Protein AF-A0A2M7BVV1-F1 (afdb_monomer_lite)

InterPro domains:
  IPR034907 Nucleoside diphosphate kinase-like domain [PF00334] (6-54)
  IPR034907 Nucleoside diphosphate kinase-like domain [SM00562] (5-107)
  IPR036850 Nucleoside diphosphate kinase-like domain superfamily [G3DSA:3.30.70.141] (1-108)
  IPR036850 Nucleoside diphosphate kinase-like domain superfamily [SSF54919] (5-108)

Sequence (108 aa):
MNNLVEKTLIIIKPDAVKRGLVGTIIDSFEKVGLKLMTAKMFKPSKDVIKNHYPGTPEWIKEMGEKTLSSFKQSGANVKEKMGTDDPTKLGAFVYERLIKYWSEGPIV

Organism: NCBI:txid1974845

pLDDT: mean 95.09, std 7.51, range [45.25, 98.75]

Structure (mmCIF, N/CA/C/O backbone):
data_AF-A0A2M7BVV1-F1
#
_entry.id   AF-A0A2M7BVV1-F1
#
loop_
_atom_site.group_PDB
_atom_site.id
_atom_site.type_symbol
_atom_site.label_atom_id
_atom_site.label_alt_id
_atom_site.label_comp_id
_atom_site.label_asym_id
_atom_site.label_entity_id
_atom_site.label_seq_id
_atom_site.pdbx_PDB_ins_code
_atom_site.Cartn_x
_atom_site.Cartn_y
_atom_site.Cartn_z
_atom_site.occupancy
_atom_site.B_iso_or_equiv
_atom_site.auth_seq_id
_atom_site.auth_comp_id
_atom_site.auth_asym_id
_atom_site.auth_atom_id
_atom_site.pdbx_PDB_model_num
ATOM 1 N N . MET A 1 1 ? -13.692 29.155 12.858 1.00 45.25 1 MET A N 1
ATOM 2 C CA . MET A 1 1 ? -13.056 28.245 13.835 1.00 45.25 1 MET A CA 1
ATOM 3 C C . MET A 1 1 ? -11.842 27.637 13.153 1.00 45.25 1 MET A C 1
ATOM 5 O O . MET A 1 1 ? -12.033 26.916 12.182 1.00 45.25 1 MET A O 1
ATOM 9 N N . ASN A 1 2 ? -10.622 27.969 13.586 1.00 53.25 2 ASN A N 1
ATOM 10 C CA . ASN A 1 2 ? -9.420 27.275 13.114 1.00 53.25 2 ASN A CA 1
ATOM 11 C C . ASN A 1 2 ? -9.440 25.869 13.703 1.00 53.25 2 ASN A C 1
ATOM 13 O O . ASN A 1 2 ? -9.077 25.672 14.860 1.00 53.25 2 ASN A O 1
ATOM 17 N N . ASN A 1 3 ? -9.933 24.905 12.934 1.00 63.00 3 ASN A N 1
ATOM 18 C CA . ASN A 1 3 ? -9.921 23.516 13.351 1.00 63.00 3 ASN A CA 1
ATOM 19 C C . ASN A 1 3 ? -8.564 22.930 12.943 1.00 63.00 3 ASN A C 1
ATOM 21 O O . ASN A 1 3 ? -8.410 22.438 11.833 1.00 63.00 3 ASN A O 1
ATOM 25 N N . LEU A 1 4 ? -7.573 23.037 13.834 1.00 80.81 4 LEU A N 1
ATOM 26 C CA . LEU A 1 4 ? -6.204 22.516 13.660 1.00 80.81 4 LEU A CA 1
ATOM 27 C C . LEU A 1 4 ? -6.140 20.974 13.589 1.00 80.81 4 LEU A C 1
ATOM 29 O O . LEU A 1 4 ? -5.059 20.401 13.515 1.00 80.81 4 LEU A O 1
ATOM 33 N N . VAL A 1 5 ? -7.285 20.289 13.658 1.00 89.56 5 VAL A N 1
ATOM 34 C CA . VAL A 1 5 ? -7.367 18.828 13.650 1.00 89.56 5 VAL A CA 1
ATOM 35 C C . VAL A 1 5 ? -7.379 18.323 12.210 1.00 89.56 5 VAL A C 1
ATOM 37 O O . VAL A 1 5 ? -8.407 18.350 11.528 1.00 89.56 5 VAL A O 1
ATOM 40 N N . GL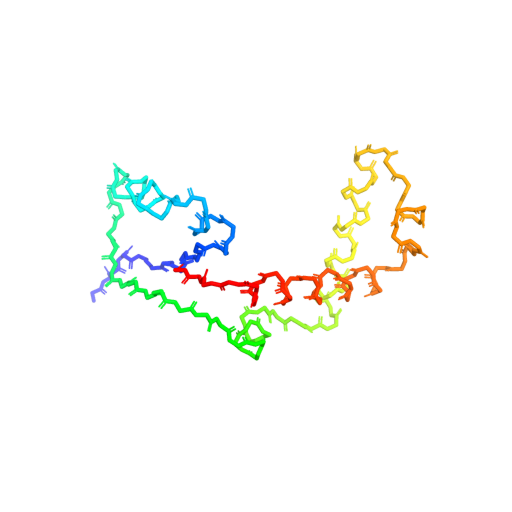U A 1 6 ? -6.223 17.842 11.766 1.00 94.88 6 GLU A N 1
ATOM 41 C CA . GLU A 1 6 ? -6.052 17.198 10.468 1.00 94.88 6 GLU A CA 1
ATOM 42 C C . GLU A 1 6 ? -6.624 15.775 10.454 1.00 94.88 6 GLU A C 1
ATOM 44 O O . GLU A 1 6 ? -6.824 15.129 11.486 1.00 94.88 6 GLU A O 1
ATOM 49 N N . LYS A 1 7 ? -6.907 15.277 9.249 1.00 95.56 7 LYS A N 1
ATOM 50 C CA . LYS A 1 7 ? -7.396 13.918 9.014 1.00 95.56 7 LYS A CA 1
ATOM 51 C C . LYS A 1 7 ? -6.526 13.264 7.958 1.00 95.56 7 LYS A C 1
ATOM 53 O O . LYS A 1 7 ? -6.212 13.886 6.948 1.00 95.56 7 LYS A O 1
ATOM 58 N N . THR A 1 8 ? -6.200 11.996 8.168 1.00 97.00 8 THR A N 1
ATOM 59 C CA . THR A 1 8 ? -5.466 11.183 7.199 1.00 97.00 8 THR A CA 1
ATOM 60 C C . THR A 1 8 ? -6.161 9.843 6.993 1.00 97.00 8 THR A C 1
ATOM 62 O O . THR A 1 8 ? -6.859 9.353 7.883 1.00 97.00 8 THR A O 1
ATOM 65 N N . LEU A 1 9 ? -5.992 9.270 5.803 1.00 97.00 9 LEU A N 1
ATOM 66 C CA . LEU A 1 9 ? -6.484 7.943 5.460 1.00 97.00 9 LEU A CA 1
ATOM 67 C C . LEU A 1 9 ? -5.364 6.929 5.682 1.00 97.00 9 LEU A C 1
ATOM 69 O O . LEU A 1 9 ? -4.310 7.012 5.055 1.00 97.00 9 LEU A O 1
ATOM 73 N N . ILE A 1 10 ? -5.628 5.940 6.528 1.00 97.81 10 ILE A N 1
ATOM 74 C CA . ILE A 1 10 ? -4.790 4.753 6.675 1.00 97.81 10 ILE A CA 1
ATOM 75 C C . ILE A 1 10 ? -5.552 3.581 6.072 1.00 97.81 10 ILE A C 1
ATOM 77 O O . ILE A 1 10 ? -6.757 3.467 6.278 1.00 97.81 10 ILE A O 1
ATOM 81 N N . ILE A 1 11 ? -4.852 2.727 5.328 1.00 98.00 11 ILE A N 1
ATOM 82 C CA . ILE A 1 11 ? -5.434 1.506 4.780 1.00 98.00 11 ILE A CA 1
ATOM 83 C C . ILE A 1 11 ? -4.553 0.324 5.170 1.00 98.00 11 ILE A C 1
ATOM 85 O O . ILE A 1 11 ? -3.355 0.289 4.869 1.00 98.00 11 ILE A O 1
ATOM 89 N N . ILE A 1 12 ? -5.157 -0.662 5.821 1.00 98.38 12 ILE A N 1
ATOM 90 C CA . ILE A 1 12 ? -4.512 -1.905 6.220 1.00 98.38 12 ILE A CA 1
ATOM 91 C C . ILE A 1 12 ? -4.636 -2.890 5.057 1.00 98.38 12 ILE A C 1
ATOM 93 O O . ILE A 1 12 ? -5.723 -3.335 4.686 1.00 98.38 12 ILE A O 1
ATOM 97 N N . LYS A 1 13 ? -3.488 -3.203 4.454 1.00 98.19 13 LYS A N 1
ATOM 98 C CA . LYS A 1 13 ? -3.376 -4.034 3.250 1.00 98.19 13 LYS A CA 1
ATOM 99 C C . LYS A 1 13 ? -3.778 -5.499 3.493 1.00 98.19 13 LYS A C 1
ATOM 101 O O . LYS A 1 13 ? -3.742 -5.964 4.637 1.00 98.19 13 LYS A O 1
ATOM 106 N N . PRO A 1 14 ? -4.097 -6.264 2.427 1.00 98.44 14 PRO A N 1
ATOM 107 C CA . PRO A 1 14 ? -4.647 -7.612 2.572 1.00 98.44 14 PRO A CA 1
ATOM 108 C C . PRO A 1 14 ? -3.773 -8.598 3.349 1.00 98.44 14 PRO A C 1
ATOM 110 O O . PRO A 1 14 ? -4.293 -9.482 4.021 1.00 98.44 14 PRO A O 1
ATOM 113 N N . ASP A 1 15 ? -2.451 -8.479 3.279 1.00 98.44 15 ASP A N 1
ATOM 114 C CA . ASP A 1 15 ? -1.512 -9.312 4.035 1.00 98.44 15 ASP A CA 1
ATOM 115 C C . ASP A 1 15 ? -1.554 -9.026 5.542 1.00 98.44 15 ASP A C 1
ATOM 117 O O . ASP A 1 15 ? -1.553 -9.963 6.337 1.00 98.44 15 ASP A O 1
ATOM 121 N N . ALA A 1 16 ? -1.642 -7.758 5.950 1.00 98.56 16 ALA A N 1
ATOM 122 C CA . ALA A 1 16 ? -1.754 -7.384 7.358 1.00 98.56 16 ALA A CA 1
ATOM 123 C C . ALA A 1 16 ? -3.091 -7.849 7.951 1.00 98.56 16 ALA A C 1
ATOM 125 O O . ALA A 1 16 ? -3.127 -8.360 9.073 1.00 98.56 16 ALA A O 1
ATOM 126 N N . VAL A 1 17 ? -4.169 -7.766 7.165 1.00 98.44 17 VAL A N 1
ATOM 127 C CA . VAL A 1 17 ? -5.473 -8.330 7.535 1.00 98.44 17 VAL A CA 1
ATOM 128 C C . VAL A 1 17 ? -5.388 -9.851 7.683 1.00 98.44 17 VAL A C 1
ATOM 130 O O . VAL A 1 17 ? -5.776 -10.384 8.719 1.00 98.44 17 VAL A O 1
ATOM 133 N N . LYS A 1 18 ? -4.807 -10.556 6.699 1.00 98.00 18 LYS A N 1
ATOM 134 C CA . LYS A 1 18 ? -4.604 -12.019 6.746 1.00 98.00 18 LYS A CA 1
ATOM 135 C C . LYS A 1 18 ? -3.769 -12.466 7.950 1.00 98.00 18 LYS A C 1
ATOM 137 O O . LYS A 1 18 ? -3.980 -13.559 8.460 1.00 98.00 18 LYS A O 1
ATOM 142 N N . ARG A 1 19 ? -2.832 -11.631 8.403 1.00 98.38 19 ARG A N 1
ATOM 143 C CA . ARG A 1 19 ? -1.975 -11.880 9.573 1.00 98.38 19 ARG A CA 1
ATOM 144 C C . ARG A 1 19 ? -2.623 -11.502 10.910 1.00 98.38 19 ARG A C 1
ATOM 146 O O . ARG A 1 19 ? -1.972 -11.647 11.937 1.00 98.38 19 ARG A O 1
ATOM 153 N N . GLY A 1 20 ? -3.861 -11.000 10.915 1.00 98.19 20 GLY A N 1
ATOM 154 C CA . GLY A 1 20 ? -4.563 -10.607 12.140 1.00 98.19 20 GLY A CA 1
ATOM 155 C C . GLY A 1 20 ? -4.020 -9.334 12.802 1.00 98.19 20 GLY A C 1
ATOM 156 O O . GLY A 1 20 ? -4.206 -9.146 13.998 1.00 98.19 20 GLY A O 1
ATOM 157 N N . LEU A 1 21 ? -3.353 -8.449 12.050 1.00 98.75 21 LEU A N 1
ATOM 158 C CA . LEU A 1 21 ? -2.660 -7.274 12.606 1.00 98.75 21 LEU A CA 1
ATOM 159 C C . LEU A 1 21 ? -3.540 -6.026 12.765 1.00 98.75 21 LEU A C 1
ATOM 161 O O . LEU A 1 21 ? -3.052 -4.998 13.228 1.00 98.75 21 LEU A O 1
ATOM 165 N N . VAL A 1 22 ? -4.821 -6.089 12.387 1.00 98.62 22 VAL A N 1
ATOM 166 C CA . VAL A 1 22 ? -5.730 -4.927 12.388 1.00 98.62 22 VAL A CA 1
ATOM 167 C C . VAL A 1 22 ? -5.792 -4.261 13.765 1.00 98.62 22 VAL A C 1
ATOM 169 O O . VAL A 1 22 ? -5.547 -3.062 13.870 1.00 98.62 22 VAL A O 1
ATOM 172 N N . GLY A 1 23 ? -6.046 -5.040 14.823 1.00 98.38 23 GLY A N 1
ATOM 173 C CA . GLY A 1 23 ? -6.127 -4.514 16.189 1.00 98.38 23 GLY A CA 1
ATOM 174 C C . GLY A 1 23 ? -4.804 -3.919 16.673 1.00 98.38 23 GLY A C 1
ATOM 175 O O . GLY A 1 23 ? -4.795 -2.824 17.218 1.00 98.38 23 GLY A O 1
ATOM 176 N N . THR A 1 24 ? -3.679 -4.588 16.400 1.00 98.62 24 THR A N 1
ATOM 177 C CA . THR A 1 24 ? -2.336 -4.098 16.761 1.00 98.62 24 THR A CA 1
ATOM 178 C C . THR A 1 24 ? -2.006 -2.761 16.098 1.00 98.62 24 THR A C 1
ATOM 180 O O . THR A 1 24 ? -1.410 -1.888 16.724 1.00 98.62 24 THR A O 1
ATOM 183 N N . ILE A 1 25 ? -2.387 -2.587 14.831 1.00 98.50 25 ILE A N 1
ATOM 184 C CA . ILE A 1 25 ? -2.151 -1.342 14.094 1.00 98.50 25 ILE A CA 1
ATOM 185 C C . ILE A 1 25 ? -3.021 -0.216 14.660 1.00 98.50 25 ILE A C 1
ATOM 187 O O . ILE A 1 25 ? -2.499 0.866 14.920 1.00 98.50 25 ILE A O 1
ATOM 191 N N . ILE A 1 26 ? -4.315 -0.464 14.895 1.00 98.38 26 ILE A N 1
ATOM 192 C CA . ILE A 1 26 ? -5.228 0.534 15.477 1.00 98.38 26 ILE A CA 1
ATOM 193 C C . ILE A 1 26 ? -4.732 0.975 16.861 1.00 98.38 26 ILE A C 1
ATOM 195 O O . ILE A 1 26 ? -4.566 2.172 17.088 1.00 98.38 26 ILE A O 1
ATOM 199 N N . ASP A 1 27 ? -4.388 0.019 17.726 1.00 98.50 27 ASP A N 1
ATOM 200 C CA . ASP A 1 27 ? -3.853 0.272 19.069 1.00 98.50 27 ASP A CA 1
ATOM 201 C C . ASP A 1 27 ? -2.600 1.167 19.039 1.00 98.50 27 ASP A C 1
ATOM 203 O O . ASP A 1 27 ? -2.450 2.062 19.869 1.00 98.50 27 ASP A O 1
ATOM 207 N N . SER A 1 28 ? -1.721 1.002 18.042 1.00 98.31 28 SER A N 1
ATOM 208 C CA . SER A 1 28 ? -0.531 1.853 17.904 1.00 98.31 28 SER A CA 1
ATOM 209 C C . SER A 1 28 ? -0.862 3.329 17.643 1.00 98.31 28 SER A C 1
ATOM 211 O O . SER A 1 28 ? -0.168 4.207 18.157 1.00 98.31 28 SER A O 1
ATOM 213 N N . PHE A 1 29 ? -1.936 3.613 16.898 1.00 98.19 29 PHE A N 1
ATOM 214 C CA . PHE A 1 29 ? -2.395 4.980 16.645 1.00 98.19 29 PHE A CA 1
ATOM 215 C C . PHE A 1 29 ? -3.137 5.555 17.856 1.00 98.19 29 PHE A C 1
ATOM 217 O O . PHE A 1 29 ? -2.916 6.710 18.223 1.00 98.19 29 PHE A O 1
ATOM 224 N N . GLU A 1 30 ? -3.975 4.754 18.512 1.00 98.06 30 GLU A N 1
ATOM 225 C CA . GLU A 1 30 ? -4.709 5.187 19.706 1.00 98.06 30 GLU A CA 1
ATOM 226 C C . GLU A 1 30 ? -3.757 5.519 20.865 1.00 98.06 30 GLU A C 1
ATOM 228 O O . GLU A 1 30 ? -3.933 6.535 21.539 1.00 98.06 30 GLU A O 1
ATOM 233 N N . LYS A 1 31 ? -2.678 4.742 21.043 1.00 98.50 31 LYS A N 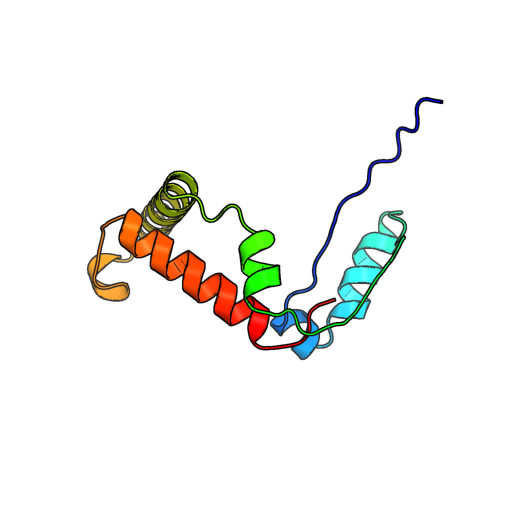1
ATOM 234 C CA . LYS A 1 31 ? -1.648 4.982 22.072 1.00 98.50 31 LYS A CA 1
ATOM 235 C C . LYS A 1 31 ? -0.915 6.314 21.938 1.00 98.50 31 LYS A C 1
ATOM 237 O O . LYS A 1 31 ? -0.478 6.858 22.948 1.00 98.50 31 LYS A O 1
ATOM 242 N N . VAL A 1 32 ? -0.776 6.844 20.722 1.00 97.75 32 VAL A N 1
ATOM 243 C CA . VAL A 1 32 ? -0.162 8.165 20.486 1.00 97.75 32 VAL A CA 1
ATOM 244 C C . VAL A 1 32 ? -1.186 9.307 20.516 1.00 97.75 32 VAL A C 1
ATOM 246 O O . VAL A 1 32 ? -0.841 10.451 20.232 1.00 97.75 32 VAL A O 1
ATOM 249 N N . GLY A 1 33 ? -2.443 9.014 20.871 1.00 97.12 33 GLY A N 1
ATOM 250 C CA . GLY A 1 33 ? -3.514 9.997 21.034 1.00 97.12 33 GLY A CA 1
ATOM 251 C C . GLY A 1 33 ? -4.288 10.325 19.755 1.00 97.12 33 GLY A C 1
ATOM 252 O O . GLY A 1 33 ? -5.090 11.261 19.760 1.00 97.12 33 GLY A O 1
ATOM 253 N N . LEU A 1 34 ? -4.084 9.583 18.659 1.00 97.75 34 LEU A N 1
ATOM 254 C CA . LEU A 1 34 ? -4.891 9.751 17.450 1.00 97.75 34 LEU A CA 1
ATOM 255 C C . LEU A 1 34 ? -6.271 9.118 17.639 1.00 97.75 34 LEU A C 1
ATOM 257 O O . LEU A 1 34 ? -6.423 8.064 18.251 1.00 97.75 34 LEU A O 1
ATOM 261 N N . LYS A 1 35 ? -7.294 9.763 17.075 1.00 96.75 35 LYS A N 1
ATOM 262 C CA . LYS A 1 35 ? -8.685 9.319 17.181 1.00 96.75 35 LYS A CA 1
ATOM 263 C C . LYS A 1 35 ? -9.136 8.620 15.902 1.00 96.75 35 LYS A C 1
ATOM 265 O O . LYS A 1 35 ? -9.182 9.246 14.842 1.00 96.75 35 LYS A O 1
ATOM 270 N N . LEU A 1 36 ? -9.556 7.358 16.011 1.00 97.25 36 LEU A N 1
ATOM 271 C CA . LEU A 1 36 ? -10.233 6.660 14.918 1.00 97.25 36 LEU A CA 1
ATOM 272 C C . LEU A 1 36 ? -11.625 7.268 14.691 1.00 97.25 36 LEU A C 1
ATOM 274 O O . LEU A 1 36 ? -12.475 7.269 15.578 1.00 97.25 36 LEU A O 1
ATOM 278 N N . MET A 1 37 ? -11.858 7.797 13.489 1.00 96.62 37 MET A N 1
ATOM 279 C CA . MET A 1 37 ? -13.126 8.448 13.135 1.00 96.62 37 MET A CA 1
ATOM 280 C C . MET A 1 37 ? -14.093 7.511 12.406 1.00 96.62 37 MET A C 1
ATOM 282 O O . MET A 1 37 ? -15.306 7.621 12.567 1.00 96.62 37 MET A O 1
ATOM 286 N N . THR A 1 38 ? -13.583 6.629 11.548 1.00 97.12 38 THR A N 1
ATOM 287 C CA . THR A 1 38 ? -14.373 5.705 10.721 1.00 97.12 38 THR A CA 1
ATOM 288 C C . THR A 1 38 ? -13.476 4.550 10.282 1.00 97.12 38 THR A C 1
ATOM 290 O O . THR A 1 38 ? -12.296 4.770 10.019 1.00 97.12 38 THR A O 1
ATOM 293 N N . ALA A 1 39 ? -14.033 3.343 10.173 1.00 97.81 39 ALA A N 1
ATOM 294 C CA . ALA A 1 39 ? -13.355 2.172 9.621 1.00 97.81 39 ALA A CA 1
ATOM 295 C C . ALA A 1 39 ? -14.342 1.318 8.812 1.00 97.81 39 ALA A C 1
ATOM 297 O O . ALA A 1 39 ? -15.534 1.278 9.130 1.00 97.81 39 ALA A O 1
ATOM 298 N N . LYS A 1 40 ? -13.858 0.629 7.772 1.00 98.06 40 LYS A N 1
ATOM 299 C CA . LYS A 1 40 ? -14.668 -0.303 6.978 1.00 98.06 40 LYS A CA 1
ATOM 300 C C . LYS A 1 40 ? -13.800 -1.418 6.409 1.00 98.06 40 LYS A C 1
ATOM 302 O O . LYS A 1 40 ? -12.944 -1.165 5.576 1.00 98.06 40 LYS A O 1
ATOM 307 N N . MET A 1 41 ? -14.129 -2.661 6.749 1.00 98.44 41 MET A N 1
ATOM 308 C CA . MET A 1 41 ? -13.540 -3.823 6.091 1.00 98.44 41 MET A CA 1
ATOM 309 C C . MET A 1 41 ? -14.305 -4.161 4.810 1.00 98.44 41 MET A C 1
ATOM 311 O O . MET A 1 41 ? -15.520 -4.366 4.844 1.00 98.44 41 MET A O 1
ATOM 315 N N . PHE A 1 42 ? -13.619 -4.235 3.672 1.00 98.25 42 PHE A N 1
ATOM 316 C CA . PHE A 1 42 ? -14.220 -4.684 2.413 1.00 98.25 42 PHE A CA 1
ATOM 317 C C . PHE A 1 42 ? -13.166 -5.205 1.436 1.00 98.25 42 PHE A C 1
ATOM 319 O O . PHE A 1 42 ? -11.979 -4.921 1.568 1.00 98.25 42 PHE A O 1
ATOM 326 N N . LYS A 1 43 ? -13.595 -5.975 0.432 1.00 97.81 43 LYS A N 1
ATOM 327 C CA . LYS A 1 43 ? -12.733 -6.368 -0.687 1.00 97.81 43 LYS A CA 1
ATOM 328 C C . LYS A 1 43 ? -12.894 -5.345 -1.820 1.00 97.81 43 LYS A C 1
ATOM 330 O O . LYS A 1 43 ? -14.004 -5.226 -2.341 1.00 97.81 43 LYS A O 1
ATOM 335 N N . PRO A 1 44 ? -11.845 -4.597 -2.196 1.00 97.19 44 PRO A N 1
ATOM 336 C CA . PRO A 1 44 ? -11.961 -3.555 -3.206 1.00 97.19 44 PRO A CA 1
ATOM 337 C C . PRO A 1 44 ? -12.025 -4.172 -4.609 1.00 97.19 44 PRO A C 1
ATOM 339 O O . PRO A 1 44 ? -11.387 -5.192 -4.883 1.00 97.19 44 PRO A O 1
ATOM 342 N N . SER A 1 45 ? -12.793 -3.557 -5.512 1.00 96.69 45 S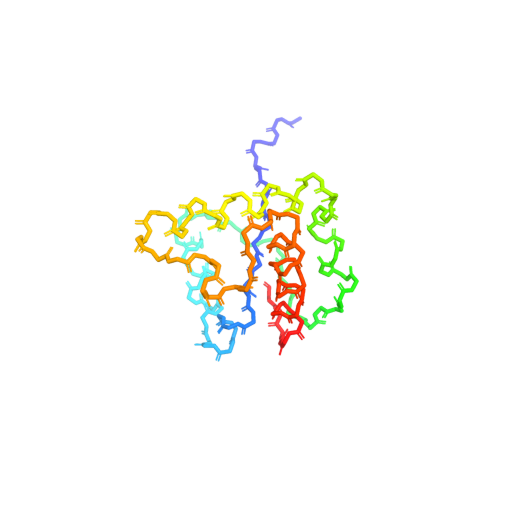ER A N 1
ATOM 343 C CA . SER A 1 45 ? -12.707 -3.881 -6.939 1.00 96.69 45 SER A CA 1
ATOM 344 C C . SER A 1 45 ? -11.428 -3.287 -7.535 1.00 96.69 45 SER A C 1
ATOM 346 O O . SER A 1 45 ? -10.852 -2.343 -6.987 1.00 96.69 45 SER A O 1
ATOM 348 N N . LYS A 1 46 ? -10.993 -3.799 -8.694 1.00 95.38 46 LYS A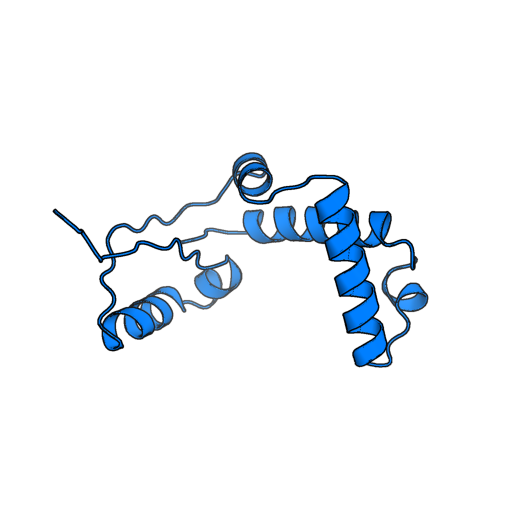 N 1
ATOM 349 C CA . LYS A 1 46 ? -9.822 -3.248 -9.395 1.00 95.38 46 LYS A CA 1
ATOM 350 C C . LYS A 1 46 ? -9.984 -1.757 -9.702 1.00 95.38 46 LYS A C 1
ATOM 352 O O . LYS A 1 46 ? -9.015 -1.019 -9.572 1.00 95.38 46 LYS A O 1
ATOM 357 N N . ASP A 1 47 ? -11.190 -1.315 -10.055 1.00 95.62 47 ASP A N 1
ATOM 358 C CA . ASP A 1 47 ? -11.460 0.086 -10.399 1.00 95.62 47 ASP A CA 1
ATOM 359 C C . ASP A 1 47 ? -11.323 1.016 -9.189 1.00 95.62 47 ASP A C 1
ATOM 361 O O . ASP A 1 47 ? -10.766 2.104 -9.313 1.00 95.62 47 ASP A O 1
ATOM 365 N N . VAL A 1 48 ? -11.725 0.563 -7.994 1.00 95.75 48 VAL A N 1
ATOM 366 C CA . VAL A 1 48 ? -11.495 1.316 -6.748 1.00 95.75 48 VAL A CA 1
ATOM 367 C C . VAL A 1 48 ? -9.998 1.534 -6.516 1.00 95.75 48 VAL A C 1
ATOM 369 O O . VAL A 1 48 ? -9.588 2.638 -6.170 1.00 95.75 48 VAL A O 1
ATOM 372 N N . ILE A 1 49 ? -9.168 0.512 -6.747 1.00 96.38 49 ILE A N 1
ATOM 373 C CA . ILE A 1 49 ? -7.713 0.624 -6.567 1.00 96.38 49 ILE A CA 1
ATOM 374 C C . ILE A 1 49 ? -7.063 1.473 -7.659 1.00 96.38 49 ILE A C 1
ATOM 376 O O . ILE A 1 49 ? -6.169 2.264 -7.363 1.00 96.38 49 ILE A O 1
ATOM 380 N N 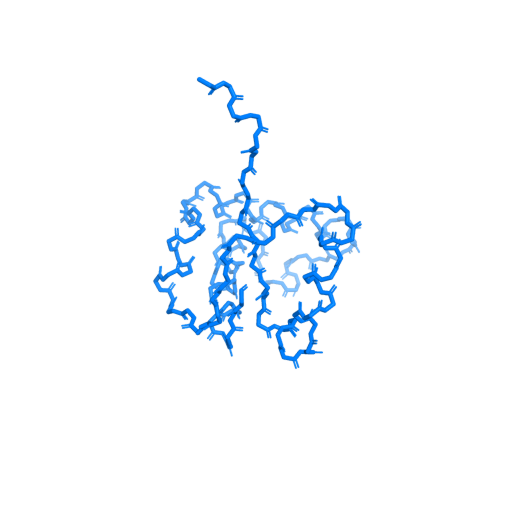. LYS A 1 50 ? -7.525 1.353 -8.908 1.00 95.00 50 LYS A N 1
ATOM 381 C CA . LYS A 1 50 ? -7.060 2.204 -10.009 1.00 95.00 50 LYS A CA 1
ATOM 382 C C . LYS A 1 50 ? -7.315 3.678 -9.723 1.00 95.00 50 LYS A C 1
ATOM 384 O O . LYS A 1 50 ? -6.416 4.470 -9.947 1.00 95.00 50 LYS A O 1
ATOM 389 N N . ASN A 1 51 ? -8.480 4.013 -9.166 1.00 95.31 51 ASN A N 1
ATOM 390 C CA . ASN A 1 51 ? -8.835 5.384 -8.792 1.00 95.31 51 ASN A CA 1
ATOM 391 C C . ASN A 1 51 ? -8.107 5.889 -7.534 1.00 95.31 51 ASN A C 1
ATOM 393 O O . ASN A 1 51 ? -8.068 7.091 -7.292 1.00 95.31 51 ASN A O 1
ATOM 397 N N . HIS A 1 52 ? -7.555 4.991 -6.713 1.00 95.69 52 HIS A N 1
ATOM 398 C CA . HIS A 1 52 ? -6.785 5.366 -5.526 1.00 95.69 52 HIS A CA 1
ATOM 399 C C . HIS A 1 52 ? -5.365 5.844 -5.871 1.00 95.69 52 HIS A C 1
ATOM 401 O O . HIS A 1 52 ? -4.826 6.715 -5.190 1.00 95.69 52 HIS A O 1
ATOM 407 N N . TYR A 1 53 ? -4.754 5.286 -6.919 1.00 94.56 53 TYR A N 1
ATOM 408 C CA . TYR A 1 53 ? -3.414 5.659 -7.377 1.00 94.56 53 TYR A CA 1
ATOM 409 C C . TYR A 1 53 ? -3.477 6.577 -8.603 1.00 94.56 53 TYR A C 1
ATOM 411 O O . TYR A 1 53 ? -4.369 6.399 -9.423 1.00 94.56 53 TYR A O 1
ATOM 419 N N . PRO A 1 54 ? -2.510 7.497 -8.806 1.00 95.12 54 PRO A N 1
ATOM 420 C CA . PRO A 1 54 ? -2.555 8.417 -9.945 1.00 95.12 54 PRO A CA 1
ATOM 421 C C . PRO A 1 54 ? -2.638 7.715 -11.304 1.00 95.12 54 PRO A C 1
ATOM 423 O O . PRO A 1 54 ? -3.389 8.146 -12.171 1.00 95.12 54 PRO A O 1
ATOM 426 N N . GLY A 1 55 ? -1.855 6.647 -11.503 1.00 93.19 55 GLY A N 1
ATOM 427 C CA . GLY A 1 55 ? -1.876 5.852 -12.736 1.00 93.19 55 GLY A CA 1
ATOM 428 C C . GLY A 1 55 ? -1.504 6.615 -14.016 1.00 93.19 55 GLY A C 1
ATOM 429 O O . GLY A 1 55 ? -1.648 6.062 -15.103 1.00 93.19 55 GLY A O 1
ATOM 430 N N . THR A 1 56 ? -1.034 7.864 -13.917 1.00 96.88 56 THR A N 1
ATOM 431 C CA . THR A 1 56 ? -0.638 8.662 -15.082 1.00 96.88 56 THR A CA 1
ATOM 432 C C . THR A 1 56 ? 0.660 8.126 -15.692 1.00 96.88 56 THR A C 1
ATOM 434 O O . THR A 1 56 ? 1.467 7.521 -14.975 1.00 96.88 56 THR A O 1
ATOM 437 N N . PRO A 1 57 ? 0.914 8.349 -16.996 1.00 97.44 57 PRO A N 1
ATOM 438 C CA . PRO A 1 57 ? 2.164 7.937 -17.634 1.00 97.44 57 PRO A CA 1
ATOM 439 C C . PRO A 1 57 ? 3.415 8.452 -16.908 1.00 97.44 57 PRO A C 1
ATOM 441 O O . PRO A 1 57 ? 4.400 7.725 -16.777 1.00 97.44 57 PRO A O 1
ATOM 444 N N . GLU A 1 58 ? 3.358 9.677 -16.382 1.00 97.56 58 GLU A N 1
ATOM 445 C CA . GLU A 1 58 ? 4.449 10.311 -15.640 1.00 97.56 58 GLU A CA 1
ATOM 446 C C . GLU A 1 58 ? 4.697 9.592 -14.312 1.00 97.56 58 GLU A C 1
ATOM 448 O O . GLU A 1 58 ? 5.833 9.230 -14.009 1.00 97.56 58 GLU A O 1
ATOM 453 N N . TRP A 1 59 ? 3.632 9.312 -13.553 1.00 97.44 59 TRP A N 1
ATOM 454 C CA . TRP A 1 59 ? 3.731 8.593 -12.283 1.00 97.44 59 TRP A CA 1
ATOM 455 C C . TRP A 1 59 ? 4.231 7.159 -12.486 1.00 97.44 59 TRP A C 1
ATOM 457 O O . TRP A 1 59 ? 5.070 6.669 -11.730 1.00 97.44 59 TRP A O 1
ATOM 467 N N . ILE A 1 60 ? 3.757 6.489 -13.540 1.00 97.81 60 ILE A N 1
ATOM 468 C CA . ILE A 1 60 ? 4.213 5.152 -13.927 1.00 97.81 60 ILE A CA 1
ATOM 469 C C . ILE A 1 60 ? 5.718 5.178 -14.204 1.00 97.81 60 ILE A C 1
ATOM 471 O O . ILE A 1 60 ? 6.460 4.382 -13.627 1.00 97.81 60 ILE A O 1
ATOM 475 N N . LYS A 1 61 ? 6.188 6.114 -15.032 1.00 97.88 61 LYS A N 1
ATOM 476 C CA . LYS A 1 61 ? 7.616 6.258 -15.327 1.00 97.88 61 LYS A CA 1
ATOM 477 C C . LYS A 1 61 ? 8.435 6.506 -14.054 1.00 97.88 61 LYS A C 1
ATOM 479 O O . LYS A 1 61 ? 9.441 5.829 -13.849 1.00 97.88 61 LYS A O 1
ATOM 484 N N . GLU A 1 62 ? 7.969 7.386 -13.166 1.00 97.94 62 GLU A N 1
ATOM 485 C CA . GLU A 1 62 ? 8.620 7.674 -11.880 1.00 97.94 62 GLU A CA 1
ATOM 486 C C . GLU A 1 62 ? 8.745 6.416 -10.998 1.00 97.94 62 GLU A C 1
ATOM 488 O O . GLU A 1 62 ? 9.790 6.171 -10.391 1.00 97.94 62 GLU A O 1
ATOM 493 N N . MET A 1 63 ? 7.713 5.564 -10.939 1.00 97.81 63 MET A N 1
ATOM 494 C CA . MET A 1 63 ? 7.792 4.292 -10.203 1.00 97.81 63 MET A CA 1
ATOM 495 C C . MET A 1 63 ? 8.827 3.336 -10.807 1.00 97.81 63 MET A C 1
ATOM 497 O O . MET A 1 63 ? 9.520 2.617 -10.076 1.00 97.81 63 MET A O 1
ATOM 501 N N . GLY A 1 64 ? 8.965 3.338 -12.133 1.00 97.31 64 GLY A N 1
ATOM 502 C CA . GLY A 1 64 ? 10.019 2.605 -12.824 1.00 97.31 64 GLY A CA 1
ATOM 503 C C . GLY A 1 64 ? 11.416 3.096 -12.462 1.00 97.31 64 GLY A C 1
ATOM 504 O O . GLY A 1 64 ? 12.282 2.294 -12.121 1.00 97.31 64 GLY A O 1
ATOM 505 N N . GLU A 1 65 ? 11.625 4.412 -12.450 1.00 97.75 65 GLU A N 1
ATOM 506 C CA . GLU A 1 65 ? 12.896 5.033 -12.056 1.00 97.75 65 GLU A CA 1
ATOM 507 C C . GLU A 1 65 ? 13.257 4.725 -10.595 1.00 97.75 65 GLU A C 1
ATOM 509 O O . GLU A 1 65 ? 14.401 4.376 -10.291 1.00 97.75 65 GLU A O 1
ATOM 514 N N . LYS A 1 66 ? 12.273 4.751 -9.685 1.00 96.81 66 LYS A N 1
ATOM 515 C CA . LYS A 1 66 ? 12.469 4.313 -8.293 1.00 96.81 66 LYS A CA 1
ATOM 516 C C . LYS A 1 66 ? 12.870 2.846 -8.215 1.00 96.81 66 LYS A C 1
ATOM 518 O O . LYS A 1 66 ? 13.788 2.511 -7.471 1.00 96.81 66 LYS A O 1
ATOM 523 N N . THR A 1 67 ? 12.237 1.990 -9.017 1.00 95.88 67 THR A N 1
ATOM 524 C CA . THR A 1 67 ? 12.591 0.568 -9.101 1.00 95.88 67 THR A CA 1
ATOM 525 C C . THR A 1 67 ? 14.045 0.400 -9.541 1.00 95.88 67 THR A C 1
ATOM 527 O O . THR A 1 67 ? 14.805 -0.292 -8.867 1.00 95.88 67 THR A O 1
ATOM 530 N N . LEU A 1 68 ? 14.477 1.093 -10.598 1.00 95.81 68 LEU A N 1
ATOM 531 C CA . LEU A 1 68 ? 15.875 1.083 -11.048 1.00 95.81 68 LEU A CA 1
ATOM 532 C C . LEU A 1 68 ? 16.842 1.528 -9.944 1.00 95.81 68 LEU A C 1
ATOM 534 O O . LEU A 1 68 ? 17.856 0.868 -9.702 1.00 95.81 68 LEU A O 1
ATOM 538 N N . SER A 1 69 ? 16.512 2.614 -9.240 1.00 95.62 69 SER A N 1
ATOM 539 C CA . SER A 1 69 ? 17.320 3.129 -8.130 1.00 95.62 69 SER A CA 1
ATOM 540 C C . SER A 1 69 ? 17.448 2.111 -6.991 1.00 95.62 69 SER A C 1
ATOM 542 O O . SER A 1 69 ? 18.557 1.853 -6.521 1.00 95.62 69 SER A O 1
ATOM 544 N N . SER A 1 70 ? 16.349 1.460 -6.592 1.00 95.19 70 SER A N 1
ATOM 545 C CA . SER A 1 70 ? 16.367 0.406 -5.568 1.00 95.19 70 SER A CA 1
ATOM 546 C C . SER A 1 70 ? 17.219 -0.796 -5.981 1.00 95.19 70 SER A C 1
ATOM 548 O O . SER A 1 70 ? 17.990 -1.312 -5.171 1.00 95.19 70 SER A O 1
ATOM 550 N N . PHE A 1 71 ? 17.139 -1.221 -7.245 1.00 94.44 71 PHE A N 1
ATOM 551 C CA . PHE A 1 71 ? 17.973 -2.307 -7.762 1.00 94.44 71 PHE A CA 1
ATOM 552 C C . PHE A 1 71 ? 19.461 -1.950 -7.720 1.00 94.44 71 PHE A C 1
ATOM 554 O O . PHE A 1 71 ? 20.253 -2.731 -7.188 1.00 94.44 71 PHE A O 1
ATOM 561 N N . LYS A 1 72 ? 19.821 -0.740 -8.165 1.00 92.38 72 LYS A N 1
ATOM 562 C CA . LYS A 1 72 ? 21.197 -0.227 -8.105 1.00 92.38 72 LYS A CA 1
ATOM 563 C C . LYS A 1 72 ? 21.743 -0.214 -6.675 1.00 92.38 72 LYS A C 1
ATOM 565 O O . LYS A 1 72 ? 22.870 -0.644 -6.457 1.00 92.38 72 LYS A O 1
ATOM 570 N N . GLN A 1 73 ? 20.945 0.233 -5.705 1.00 94.19 73 GLN A N 1
ATOM 571 C CA . GLN A 1 73 ? 21.340 0.256 -4.289 1.00 94.19 73 GLN A CA 1
ATOM 572 C C . GLN A 1 73 ? 21.541 -1.150 -3.709 1.00 94.19 73 GLN A C 1
ATOM 574 O O . GLN A 1 73 ? 22.440 -1.357 -2.903 1.00 94.19 73 GLN A O 1
ATOM 579 N N . SER A 1 74 ? 20.739 -2.125 -4.143 1.00 92.81 74 SER A N 1
ATOM 580 C CA . SER A 1 74 ? 20.874 -3.522 -3.710 1.00 92.81 74 SER A CA 1
ATOM 581 C C . SER A 1 74 ? 22.016 -4.293 -4.390 1.00 92.81 74 SER A C 1
ATOM 583 O O . SER A 1 74 ? 22.254 -5.446 -4.039 1.00 92.81 74 SER A O 1
ATOM 585 N N . GLY A 1 75 ? 22.683 -3.704 -5.391 1.00 91.56 75 GLY A N 1
ATOM 586 C CA . GLY A 1 75 ? 23.682 -4.388 -6.220 1.00 91.56 75 GLY A CA 1
ATOM 587 C C . GLY A 1 75 ? 23.103 -5.442 -7.176 1.00 91.56 75 GLY A C 1
ATOM 588 O O . GLY A 1 75 ? 23.858 -6.197 -7.782 1.00 91.56 75 GLY A O 1
ATOM 589 N N . ALA A 1 76 ? 21.777 -5.519 -7.322 1.00 91.06 76 ALA A N 1
ATOM 590 C CA . ALA A 1 76 ? 21.113 -6.489 -8.187 1.00 91.06 76 ALA A CA 1
ATOM 591 C C . ALA A 1 76 ? 20.947 -5.962 -9.621 1.00 91.06 76 ALA A C 1
ATOM 593 O O . ALA A 1 76 ? 20.606 -4.798 -9.838 1.00 91.06 76 ALA A O 1
ATOM 594 N N . ASN A 1 77 ? 21.092 -6.847 -10.608 1.00 91.62 77 ASN A N 1
ATOM 595 C CA . ASN A 1 77 ? 20.822 -6.524 -12.005 1.00 91.62 77 ASN A CA 1
ATOM 596 C C . ASN A 1 77 ? 19.309 -6.546 -12.285 1.00 91.62 77 ASN A C 1
ATOM 598 O O . ASN A 1 77 ? 18.649 -7.586 -12.216 1.00 91.62 77 ASN A O 1
ATOM 602 N N . VAL A 1 78 ? 18.749 -5.380 -12.610 1.00 92.94 78 VAL A N 1
ATOM 603 C CA . VAL A 1 78 ? 17.317 -5.230 -12.908 1.00 92.94 78 VAL A CA 1
ATOM 604 C C . VAL A 1 78 ? 16.902 -5.977 -14.171 1.00 92.94 78 VAL A C 1
ATOM 606 O O . VAL A 1 78 ? 15.844 -6.596 -14.187 1.00 92.94 78 VAL A O 1
ATOM 609 N N . LYS A 1 79 ? 17.743 -5.992 -15.208 1.00 92.19 79 LYS A N 1
ATOM 610 C CA . LYS A 1 79 ? 17.420 -6.624 -16.488 1.00 92.19 79 LYS A CA 1
ATOM 611 C C . LYS A 1 79 ? 17.361 -8.141 -16.354 1.00 92.19 79 LYS A C 1
ATOM 613 O O . LYS A 1 79 ? 16.484 -8.762 -16.941 1.00 92.19 79 LYS A O 1
ATOM 618 N N . GLU A 1 80 ? 18.228 -8.718 -15.525 1.00 92.12 80 GLU A N 1
ATOM 619 C CA . GLU A 1 80 ? 18.192 -10.148 -15.197 1.00 92.12 80 GLU A CA 1
ATOM 620 C C . GLU A 1 80 ? 16.927 -10.530 -14.420 1.00 92.12 80 GLU A C 1
ATOM 622 O O . GLU A 1 80 ? 16.302 -11.540 -14.732 1.00 92.12 80 GLU A O 1
ATOM 627 N N . LYS A 1 81 ? 16.512 -9.728 -13.428 1.00 90.94 81 LYS A N 1
ATOM 628 C CA . LYS A 1 81 ? 15.348 -10.072 -12.588 1.00 9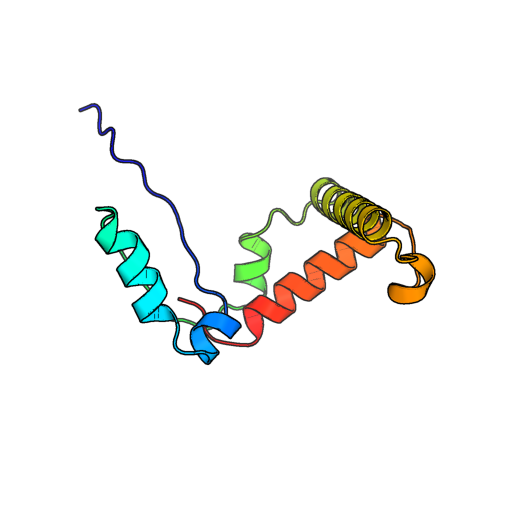0.94 81 LYS A CA 1
ATOM 629 C C . LYS A 1 81 ? 13.997 -9.696 -13.194 1.00 90.94 81 LYS A C 1
ATOM 631 O O . LYS A 1 81 ? 13.008 -10.371 -12.928 1.00 90.94 81 LYS A O 1
ATOM 636 N N . MET A 1 82 ? 13.942 -8.600 -13.942 1.00 92.12 82 MET A N 1
ATOM 637 C CA . MET A 1 82 ? 12.700 -7.992 -14.434 1.00 92.12 82 MET A CA 1
ATOM 638 C C . MET A 1 82 ? 12.537 -8.134 -15.953 1.00 92.12 82 MET A C 1
ATOM 640 O O . MET A 1 82 ? 11.495 -7.767 -16.488 1.00 92.12 82 MET A O 1
ATOM 644 N N . GLY A 1 83 ? 13.560 -8.622 -16.665 1.00 93.12 83 GLY A N 1
ATOM 645 C CA . GLY A 1 83 ? 13.567 -8.761 -18.127 1.00 93.12 83 GLY A CA 1
ATOM 646 C C . GLY A 1 83 ? 13.701 -7.438 -18.892 1.00 93.12 83 GLY A C 1
ATOM 647 O O . GLY A 1 83 ? 13.769 -7.436 -20.119 1.00 93.12 83 GLY A O 1
ATOM 648 N N . THR A 1 84 ? 13.737 -6.301 -18.193 1.00 94.50 84 THR A N 1
ATOM 649 C CA . THR A 1 84 ? 13.823 -4.966 -18.788 1.00 94.50 84 THR A CA 1
ATOM 650 C C . THR A 1 84 ? 14.420 -3.959 -17.807 1.00 94.50 84 THR A C 1
ATOM 652 O O . THR A 1 84 ? 14.324 -4.120 -16.592 1.00 94.50 84 THR A O 1
ATOM 655 N N . ASP A 1 85 ? 15.040 -2.923 -18.355 1.00 94.62 85 ASP A N 1
ATOM 656 C CA . ASP A 1 85 ? 15.545 -1.722 -17.688 1.00 94.62 85 ASP A CA 1
ATOM 657 C C . ASP A 1 85 ? 14.786 -0.454 -18.130 1.00 94.62 85 ASP A C 1
ATOM 659 O O . ASP A 1 85 ? 15.121 0.648 -17.703 1.00 94.62 85 ASP A O 1
ATOM 663 N N . ASP A 1 86 ? 13.740 -0.605 -18.950 1.00 96.94 86 ASP A N 1
ATOM 664 C CA . ASP A 1 86 ? 12.870 0.481 -19.399 1.00 96.94 86 ASP A CA 1
ATOM 665 C C . ASP A 1 86 ? 11.976 0.956 -18.234 1.00 96.94 86 ASP A C 1
ATOM 667 O O . ASP A 1 86 ? 11.124 0.185 -17.764 1.00 96.94 86 ASP A O 1
ATOM 671 N N . PRO A 1 87 ? 12.114 2.215 -17.771 1.00 96.69 87 PRO A N 1
ATOM 672 C CA . PRO A 1 87 ? 11.333 2.733 -16.653 1.00 96.69 87 PRO A CA 1
ATOM 673 C C . PRO A 1 87 ? 9.821 2.648 -16.876 1.00 96.69 87 PRO A C 1
ATOM 675 O O . PRO A 1 87 ? 9.076 2.347 -15.948 1.00 96.69 87 PRO A O 1
ATOM 678 N N . THR A 1 88 ? 9.333 2.854 -18.098 1.00 97.06 88 THR A N 1
ATOM 679 C CA . THR A 1 88 ? 7.891 2.824 -18.361 1.00 97.06 88 THR A CA 1
ATOM 680 C C . THR A 1 88 ? 7.342 1.406 -18.221 1.00 97.06 88 THR A C 1
ATOM 682 O O . THR A 1 88 ? 6.289 1.208 -17.611 1.00 97.06 88 THR A O 1
ATOM 685 N N . LYS A 1 89 ? 8.076 0.395 -18.703 1.00 97.00 89 LYS A N 1
ATOM 686 C CA . LYS A 1 89 ? 7.685 -1.018 -18.548 1.00 97.00 89 LYS A CA 1
ATOM 687 C C . LYS A 1 89 ? 7.767 -1.478 -17.097 1.00 97.00 89 LYS A C 1
ATOM 689 O O . LYS A 1 89 ? 6.857 -2.156 -16.621 1.00 97.00 89 LYS A O 1
ATOM 694 N N . LEU A 1 90 ? 8.822 -1.083 -16.382 1.00 97.38 90 LEU A N 1
ATOM 695 C CA . LEU A 1 90 ? 8.975 -1.378 -14.956 1.00 97.38 90 LEU A CA 1
ATOM 696 C C . LEU A 1 90 ? 7.854 -0.742 -14.132 1.00 97.38 90 LEU A C 1
ATOM 698 O O . LEU A 1 90 ? 7.243 -1.407 -13.298 1.00 97.38 90 LEU A O 1
ATOM 702 N N . GLY A 1 91 ? 7.540 0.520 -14.407 1.00 97.31 91 GLY A N 1
ATOM 703 C CA . GLY A 1 91 ? 6.432 1.235 -13.793 1.00 97.31 91 GLY A CA 1
ATOM 704 C C . GLY A 1 91 ? 5.088 0.556 -14.024 1.00 97.31 91 GLY A C 1
ATOM 705 O O . GLY A 1 91 ? 4.325 0.356 -13.079 1.00 97.31 91 GLY A O 1
ATOM 706 N N . ALA A 1 92 ? 4.808 0.159 -15.269 1.00 97.25 92 ALA A N 1
ATOM 707 C CA . ALA A 1 92 ? 3.564 -0.517 -15.624 1.00 97.25 92 ALA A CA 1
ATOM 708 C C . ALA A 1 92 ? 3.443 -1.864 -14.898 1.00 97.25 92 ALA A C 1
ATOM 710 O O . ALA A 1 92 ? 2.393 -2.180 -14.338 1.00 97.25 92 ALA A O 1
ATOM 711 N N . PHE A 1 93 ? 4.544 -2.619 -14.818 1.00 96.62 93 PHE A N 1
ATOM 712 C CA . PHE A 1 93 ? 4.607 -3.846 -14.027 1.00 96.62 93 PHE A CA 1
ATOM 713 C C . PHE A 1 93 ? 4.310 -3.592 -12.541 1.00 96.62 93 PHE A C 1
ATOM 715 O O . PHE A 1 93 ? 3.525 -4.325 -11.934 1.00 96.62 93 PHE A O 1
ATOM 722 N N . VAL A 1 94 ? 4.902 -2.548 -11.948 1.00 96.31 94 VAL A N 1
ATOM 723 C CA . VAL A 1 94 ? 4.647 -2.165 -10.550 1.00 96.31 94 VAL A CA 1
ATOM 724 C C . VAL A 1 94 ? 3.177 -1.809 -10.343 1.00 96.31 94 VAL A C 1
ATOM 726 O O . VAL A 1 94 ? 2.571 -2.294 -9.389 1.00 96.31 94 VAL A O 1
ATOM 729 N N . TYR A 1 95 ? 2.592 -1.012 -11.235 1.00 97.00 95 TYR A N 1
ATOM 730 C CA . TYR A 1 95 ? 1.201 -0.578 -11.144 1.00 97.00 95 TYR A CA 1
ATOM 731 C C . TYR A 1 95 ? 0.215 -1.752 -11.230 1.00 97.00 95 TYR A C 1
ATOM 733 O O . TYR A 1 95 ? -0.648 -1.904 -10.364 1.00 97.00 95 TYR A O 1
ATOM 741 N N . GLU A 1 96 ? 0.391 -2.651 -12.199 1.00 96.25 96 GLU A N 1
ATOM 742 C CA . GLU A 1 96 ? -0.451 -3.847 -12.336 1.00 96.25 96 GLU A CA 1
ATOM 743 C C . GLU A 1 96 ? -0.310 -4.790 -11.135 1.00 96.25 96 GLU A C 1
ATOM 745 O O . GLU A 1 96 ? -1.302 -5.300 -10.599 1.00 96.25 96 GLU A O 1
ATOM 750 N N . ARG A 1 97 ? 0.923 -4.985 -10.647 1.00 96.25 97 ARG A N 1
ATOM 751 C CA . ARG A 1 97 ? 1.174 -5.778 -9.438 1.00 96.25 97 ARG A CA 1
ATOM 752 C C . ARG A 1 97 ? 0.497 -5.159 -8.218 1.00 96.25 97 ARG A C 1
ATOM 754 O O . ARG A 1 97 ? -0.058 -5.897 -7.405 1.00 96.25 97 ARG A O 1
ATOM 761 N N . LEU A 1 98 ? 0.530 -3.834 -8.096 1.00 96.00 98 LEU A N 1
ATOM 762 C CA . LEU A 1 98 ? -0.112 -3.094 -7.016 1.00 96.00 98 LEU A CA 1
ATOM 763 C C . LEU A 1 98 ? -1.626 -3.331 -7.042 1.00 96.00 98 LEU A C 1
ATOM 765 O O . LEU A 1 98 ? -2.174 -3.809 -6.051 1.00 96.00 98 LEU A O 1
ATOM 769 N N . ILE A 1 99 ? -2.284 -3.116 -8.186 1.00 96.12 99 ILE A N 1
ATOM 770 C CA . ILE A 1 99 ? -3.730 -3.351 -8.353 1.00 96.12 99 ILE A CA 1
ATOM 771 C C . ILE A 1 99 ? -4.108 -4.787 -7.993 1.00 96.12 99 ILE A C 1
ATOM 773 O O . ILE A 1 99 ? -5.083 -5.013 -7.266 1.00 96.12 99 ILE A O 1
ATOM 777 N N . LYS A 1 100 ? -3.335 -5.761 -8.487 1.00 96.56 100 LYS A N 1
ATOM 778 C CA . LYS A 1 100 ? -3.558 -7.175 -8.187 1.00 96.56 100 LYS A CA 1
ATOM 779 C C . LYS A 1 100 ? -3.485 -7.425 -6.684 1.00 96.56 100 LYS A C 1
ATOM 781 O O . LYS A 1 100 ? -4.454 -7.923 -6.123 1.00 96.56 100 LYS A O 1
ATOM 786 N N . TYR A 1 101 ? -2.388 -7.030 -6.046 1.00 97.50 101 TYR A N 1
ATOM 787 C CA . TYR A 1 101 ? -2.141 -7.263 -4.626 1.00 97.50 101 TYR A CA 1
ATOM 788 C C . TYR A 1 101 ? -3.239 -6.675 -3.732 1.00 97.50 101 TYR A C 1
ATOM 790 O O . TYR A 1 101 ? -3.760 -7.369 -2.863 1.00 97.50 101 TYR A O 1
ATOM 798 N N . TRP A 1 102 ? -3.665 -5.437 -3.987 1.00 97.00 102 TRP A N 1
ATOM 799 C CA . TRP A 1 102 ? -4.768 -4.818 -3.247 1.00 97.00 102 TRP A CA 1
ATOM 800 C C . TRP A 1 102 ? -6.100 -5.567 -3.401 1.00 97.00 102 TRP A C 1
ATOM 802 O O . TRP A 1 102 ? -6.913 -5.574 -2.481 1.00 97.00 102 TRP A O 1
ATOM 812 N N . SER A 1 103 ? -6.313 -6.225 -4.543 1.00 94.62 103 SER A N 1
ATOM 813 C CA . SER A 1 103 ? -7.547 -6.959 -4.858 1.00 94.62 103 SER A CA 1
ATOM 814 C C . SER A 1 103 ? -7.526 -8.429 -4.396 1.00 94.62 103 SER A C 1
ATOM 816 O O . SER A 1 103 ? -8.522 -9.144 -4.543 1.00 94.62 103 SER A O 1
ATOM 818 N N . GLU A 1 104 ? -6.411 -8.920 -3.842 1.00 96.12 104 GLU A N 1
ATOM 819 C CA . GLU A 1 104 ? -6.238 -10.325 -3.428 1.00 96.12 104 GLU A CA 1
ATOM 820 C C . GLU A 1 104 ? -6.987 -10.694 -2.139 1.00 96.12 104 GLU A C 1
ATOM 822 O O . GLU A 1 104 ? -7.116 -11.876 -1.811 1.00 96.12 104 GLU A O 1
ATOM 827 N N . GLY A 1 105 ? -7.485 -9.719 -1.384 1.00 96.62 105 GLY A N 1
ATOM 828 C CA . GLY A 1 105 ? -8.176 -9.961 -0.123 1.00 96.62 105 GLY A CA 1
ATOM 829 C C . GLY A 1 105 ? -8.878 -8.717 0.408 1.00 96.62 105 GLY A C 1
ATOM 830 O O . GLY A 1 105 ? -8.885 -7.686 -0.261 1.00 96.62 105 GLY A O 1
ATOM 831 N N . PRO A 1 106 ? -9.511 -8.821 1.584 1.00 98.12 106 PRO A N 1
ATOM 832 C CA . PRO A 1 106 ? -10.107 -7.667 2.231 1.00 98.12 106 PRO A CA 1
ATOM 833 C C . PRO A 1 106 ? -9.030 -6.682 2.693 1.00 98.12 106 PRO A C 1
ATOM 835 O O . PRO A 1 106 ? -7.948 -7.087 3.115 1.00 98.12 106 PRO A O 1
ATOM 838 N N . ILE A 1 107 ? -9.374 -5.404 2.639 1.00 98.31 107 ILE A N 1
ATOM 839 C CA . ILE A 1 107 ? -8.657 -4.301 3.278 1.00 98.31 107 ILE A CA 1
ATOM 840 C C . ILE A 1 107 ? -9.506 -3.759 4.421 1.00 98.31 107 ILE A C 1
ATOM 842 O O . ILE A 1 107 ? -10.720 -3.997 4.447 1.00 98.31 107 ILE A O 1
ATOM 846 N N . VAL A 1 108 ? -8.869 -3.036 5.338 1.00 98.12 108 VAL A N 1
ATOM 847 C CA . VAL A 1 108 ? -9.532 -2.258 6.396 1.00 98.12 108 VAL A CA 1
ATOM 848 C C . VAL A 1 108 ? -9.113 -0.805 6.287 1.00 98.12 108 VAL A C 1
ATOM 850 O O . VAL A 1 108 ? -7.906 -0.581 6.038 1.00 98.12 108 VAL A O 1
#

Radius of gyration: 17.6 Å; chains: 1; bounding box: 38×40×42 Å

Secondary structure (DSSP, 8-state):
-------------HHHHHTT-HHHHHHHHHHTTPPP-----BPPPHHHHHHHS---HHHHHHHHHHHHHHHHHHT--HHHHHS---HHHHHHHHHHHHHHHHHSS-B-

Foldseek 3Di:
DPPVDDDDDDKAFFVCVVVVCPVVVVVVCVVVPHDDDDDDKDQDDLVRLVVVDPPDLVQLLVQLVVVLVVCVVVVHDCCVVPVDSRSNSSSVVVSVVSSCRRNVGIMD